Protein AF-A0A531AFD8-F1 (afdb_monomer_lite)

Secondary structure (DSSP, 8-state):
-HHHHHHHHHHHHHHHHTT---HHHHHHHHHHHHHTTT----EE--TT-TTTT-TT-TT-PPEE-S-HHHHHHHHHTTGGGT-HHHHHHHH-SS---HHHHHT-TT--HHHHHHHHHHHHHHHH---HHHHHHHHHHHHHHTT-SSHHHHHHHHHHTTSS---

Structure (mmCIF, N/CA/C/O backbone):
data_AF-A0A531AFD8-F1
#
_entry.id   AF-A0A531AFD8-F1
#
loop_
_atom_site.group_PDB
_atom_site.id
_atom_site.type_symbol
_atom_site.label_atom_id
_atom_site.label_alt_id
_atom_site.label_comp_id
_atom_site.label_asym_id
_atom_site.label_entity_id
_atom_site.label_seq_id
_atom_site.pdbx_PDB_ins_code
_atom_site.Cartn_x
_atom_site.Cartn_y
_atom_site.Cartn_z
_atom_site.occupancy
_atom_site.B_iso_or_equiv
_atom_site.auth_seq_id
_atom_site.auth_comp_id
_atom_site.auth_asym_id
_atom_site.auth_atom_id
_atom_site.pdbx_PDB_model_num
ATOM 1 N N . MET A 1 1 ? -24.538 -8.516 -4.821 1.00 54.75 1 MET A N 1
ATOM 2 C CA . MET A 1 1 ? -24.285 -9.279 -3.577 1.00 54.75 1 MET A CA 1
ATOM 3 C C . MET A 1 1 ? -23.168 -8.634 -2.752 1.00 54.75 1 MET A C 1
ATOM 5 O O . MET A 1 1 ? -23.364 -8.475 -1.557 1.00 54.75 1 MET A O 1
ATOM 9 N N . GLU A 1 2 ? -22.084 -8.149 -3.374 1.00 65.50 2 GLU A N 1
ATOM 10 C CA . GLU A 1 2 ? -20.981 -7.432 -2.695 1.00 65.50 2 GLU A CA 1
ATOM 11 C C . GLU A 1 2 ? -21.394 -6.174 -1.921 1.00 65.50 2 GLU A C 1
ATOM 13 O O . GLU A 1 2 ? -21.058 -6.066 -0.751 1.00 65.50 2 GLU A O 1
ATOM 18 N N . LEU A 1 3 ? -22.180 -5.258 -2.504 1.00 69.06 3 LEU A N 1
ATOM 19 C CA . LEU A 1 3 ? -22.537 -3.992 -1.833 1.00 69.06 3 LEU A CA 1
ATOM 20 C C . LEU A 1 3 ? -23.258 -4.183 -0.486 1.00 69.06 3 LEU A C 1
ATOM 22 O O . LEU A 1 3 ? -23.059 -3.395 0.433 1.00 69.06 3 LEU A O 1
ATOM 26 N N . ARG A 1 4 ? -24.059 -5.251 -0.342 1.00 78.06 4 ARG A N 1
ATOM 27 C CA . ARG A 1 4 ? -24.691 -5.593 0.945 1.00 78.06 4 ARG A CA 1
ATOM 28 C C . ARG A 1 4 ? -23.669 -6.057 1.979 1.00 78.06 4 ARG A C 1
ATOM 30 O O . ARG A 1 4 ? -23.820 -5.716 3.142 1.00 78.06 4 ARG A O 1
ATOM 37 N N . ARG A 1 5 ? -22.642 -6.804 1.562 1.00 80.19 5 ARG A N 1
ATOM 38 C CA . ARG A 1 5 ? -21.558 -7.245 2.448 1.00 80.19 5 ARG A CA 1
ATOM 39 C C . ARG A 1 5 ? -20.764 -6.044 2.954 1.00 80.19 5 ARG A C 1
ATOM 41 O O . ARG A 1 5 ? -20.612 -5.908 4.156 1.00 80.19 5 ARG A O 1
ATOM 48 N N . ILE A 1 6 ? -20.362 -5.134 2.061 1.00 81.88 6 ILE A N 1
ATOM 49 C CA . ILE A 1 6 ? -19.620 -3.919 2.445 1.00 81.88 6 ILE A CA 1
ATOM 50 C C . ILE A 1 6 ? -20.418 -3.080 3.445 1.00 81.88 6 ILE A C 1
ATOM 52 O O . ILE A 1 6 ? -19.874 -2.657 4.457 1.00 81.88 6 ILE A 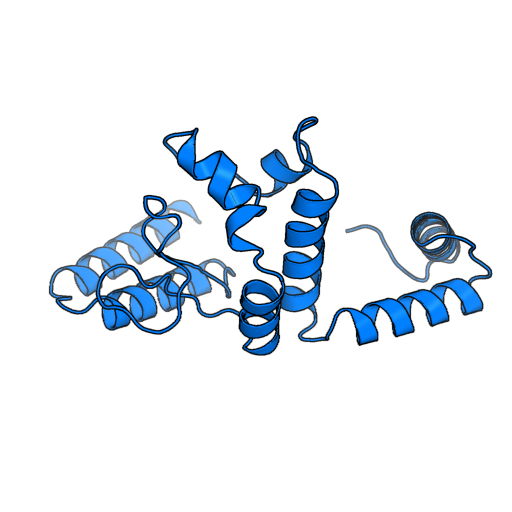O 1
ATOM 56 N N . ALA A 1 7 ? -21.711 -2.865 3.186 1.00 84.44 7 ALA A N 1
ATOM 57 C CA . ALA A 1 7 ? -22.559 -2.076 4.074 1.00 84.44 7 ALA A CA 1
ATOM 58 C C . ALA A 1 7 ? -22.692 -2.696 5.476 1.00 84.44 7 ALA A C 1
ATOM 60 O O . ALA A 1 7 ? -22.663 -1.968 6.462 1.00 84.44 7 ALA A O 1
ATOM 61 N N . VAL A 1 8 ? -22.812 -4.026 5.569 1.00 86.81 8 VAL A N 1
ATOM 62 C CA . VAL A 1 8 ? -22.896 -4.739 6.856 1.00 86.81 8 VAL A CA 1
ATOM 63 C C . VAL A 1 8 ? -21.569 -4.692 7.612 1.00 86.81 8 VAL A C 1
ATOM 65 O O . VAL A 1 8 ? -21.565 -4.380 8.799 1.00 86.81 8 VAL A O 1
ATOM 68 N N . GLU A 1 9 ? -20.450 -4.960 6.936 1.00 86.00 9 GLU A N 1
ATOM 69 C CA . GLU A 1 9 ? -19.111 -4.894 7.540 1.00 86.00 9 GLU A CA 1
ATOM 70 C C . GLU A 1 9 ? -18.793 -3.477 8.034 1.00 86.00 9 GLU A C 1
ATOM 72 O O . GLU A 1 9 ? -18.243 -3.303 9.118 1.00 86.00 9 GLU A O 1
ATOM 77 N N . LEU A 1 10 ? -19.178 -2.454 7.264 1.00 86.12 10 LEU A N 1
ATOM 78 C CA . LEU A 1 10 ? -18.972 -1.058 7.638 1.00 86.12 10 LEU A CA 1
ATOM 79 C C . LEU A 1 10 ? -19.831 -0.655 8.842 1.00 86.12 10 LEU A C 1
ATOM 81 O O . LEU A 1 10 ? -19.327 -0.003 9.748 1.00 86.12 10 LEU A O 1
ATOM 85 N N . ASP A 1 11 ? -21.106 -1.049 8.875 1.00 87.75 11 ASP A N 1
ATOM 86 C CA . ASP A 1 11 ? -21.989 -0.780 10.017 1.00 87.75 11 ASP A CA 1
ATOM 87 C C . ASP A 1 11 ? -21.474 -1.447 11.303 1.00 87.75 11 ASP A C 1
ATOM 89 O O . ASP A 1 11 ? -21.470 -0.831 12.369 1.00 87.75 11 ASP A O 1
ATOM 93 N N . LEU A 1 12 ? -20.978 -2.685 11.201 1.00 85.88 12 LEU A N 1
ATOM 94 C CA . LEU A 1 12 ? -20.353 -3.381 12.323 1.00 85.88 12 LEU A CA 1
ATOM 95 C C . LEU A 1 12 ? -19.081 -2.664 12.789 1.00 85.88 12 LEU A C 1
ATOM 97 O O . LEU A 1 12 ? -18.922 -2.431 13.986 1.00 85.88 12 LEU A O 1
ATOM 101 N N . PHE A 1 13 ? -18.209 -2.285 11.854 1.00 86.69 13 PHE A N 1
ATOM 102 C CA . PHE A 1 13 ? -16.988 -1.544 12.158 1.00 86.69 13 PHE A CA 1
ATOM 103 C C . PHE A 1 13 ? -17.294 -0.234 12.891 1.00 86.69 13 PHE A C 1
ATOM 105 O O . PHE A 1 13 ? -16.734 -0.004 13.958 1.00 86.69 13 PHE A O 1
ATOM 112 N N . LEU A 1 14 ? -18.235 0.574 12.385 1.00 87.75 14 LEU A N 1
ATOM 113 C CA . LEU A 1 14 ? -18.617 1.845 13.010 1.00 87.75 14 LEU A CA 1
ATOM 114 C C . LEU A 1 14 ? -19.091 1.645 14.456 1.00 87.75 14 LEU A C 1
ATOM 116 O O . LEU A 1 14 ? -18.581 2.303 15.362 1.00 87.75 14 LEU A O 1
ATOM 120 N N . LYS A 1 15 ? -19.973 0.664 14.690 1.00 89.00 15 LYS A N 1
ATOM 121 C CA . LYS A 1 15 ? -20.448 0.312 16.040 1.00 89.00 15 LYS A CA 1
ATOM 122 C C . LYS A 1 15 ? -19.322 -0.110 16.978 1.00 89.00 15 LYS A C 1
ATOM 124 O O . LYS A 1 15 ? -19.356 0.219 18.155 1.00 89.00 15 LYS A O 1
ATOM 129 N N . MET A 1 16 ? -18.337 -0.856 16.478 1.00 85.38 16 MET A N 1
ATOM 130 C CA . MET A 1 16 ? -17.190 -1.287 17.282 1.00 85.38 16 MET A CA 1
ATOM 131 C C . MET A 1 16 ? -16.238 -0.133 17.610 1.00 85.38 16 MET A C 1
ATOM 133 O O . MET A 1 16 ? -15.518 -0.217 18.601 1.00 85.38 16 MET A O 1
ATOM 137 N N . THR A 1 17 ? -16.218 0.924 16.793 1.00 88.38 17 THR A N 1
ATOM 138 C CA . THR A 1 17 ? -15.322 2.074 16.981 1.00 88.38 17 THR A CA 1
ATOM 139 C C . THR A 1 17 ? -15.886 3.195 17.853 1.00 88.38 17 THR A C 1
ATOM 141 O O . THR A 1 17 ? -15.093 4.007 18.324 1.00 88.38 17 THR A O 1
ATOM 144 N N . ASP A 1 18 ? -17.201 3.239 18.098 1.00 86.75 18 ASP A N 1
ATOM 145 C CA . ASP A 1 18 ? -17.866 4.345 18.815 1.00 86.75 18 ASP A CA 1
ATOM 146 C C . ASP A 1 18 ? -17.288 4.603 20.221 1.00 86.75 18 ASP A C 1
ATOM 148 O O . ASP A 1 18 ? -17.146 5.755 20.627 1.00 86.75 18 ASP A O 1
ATOM 152 N N . ASP A 1 19 ? -16.886 3.548 20.937 1.00 83.00 19 ASP A N 1
ATOM 153 C CA . ASP A 1 19 ? -16.374 3.638 22.314 1.00 83.00 19 ASP A CA 1
ATOM 154 C C . ASP A 1 19 ? -14.835 3.554 22.412 1.00 83.00 19 ASP A C 1
ATOM 156 O O . ASP A 1 19 ? -14.267 3.414 23.501 1.00 83.00 19 ASP A O 1
ATOM 160 N N . VAL A 1 20 ? -14.119 3.615 21.284 1.00 86.19 20 VAL A N 1
ATOM 161 C CA . VAL A 1 20 ? -12.667 3.391 21.265 1.00 86.19 20 VAL A CA 1
ATOM 162 C C . VAL A 1 20 ? -11.903 4.661 21.632 1.00 86.19 20 VAL A C 1
ATOM 164 O O . VAL A 1 20 ? -11.775 5.595 20.845 1.00 86.19 20 VAL A O 1
ATOM 167 N N . ALA A 1 21 ? -11.323 4.665 22.833 1.00 81.56 21 ALA A N 1
ATOM 168 C CA . ALA A 1 21 ? -10.532 5.787 23.342 1.00 81.56 21 ALA A CA 1
ATOM 169 C C . ALA A 1 21 ? -9.033 5.718 22.978 1.00 81.56 21 ALA A C 1
ATOM 171 O O . ALA A 1 21 ? -8.329 6.721 23.092 1.00 81.56 21 ALA A O 1
ATOM 172 N N . GLN A 1 22 ? -8.528 4.545 22.575 1.00 84.06 22 GLN A N 1
ATOM 173 C CA . GLN A 1 22 ? -7.104 4.306 22.307 1.00 84.06 22 GLN A CA 1
ATOM 174 C C . GLN A 1 22 ? -6.839 4.077 20.816 1.00 84.06 22 GLN A C 1
ATOM 176 O O . GLN A 1 22 ? -7.498 3.262 20.170 1.00 84.06 22 GLN A O 1
ATOM 181 N N . SER A 1 23 ? -5.830 4.760 20.274 1.00 83.25 23 SER A N 1
ATOM 182 C CA . SER A 1 23 ? -5.439 4.672 18.862 1.00 83.25 23 SER A CA 1
ATOM 183 C C . SER A 1 23 ? -5.057 3.259 18.424 1.00 83.25 23 SER A C 1
ATOM 185 O O . SER A 1 23 ? -5.384 2.849 17.314 1.00 83.2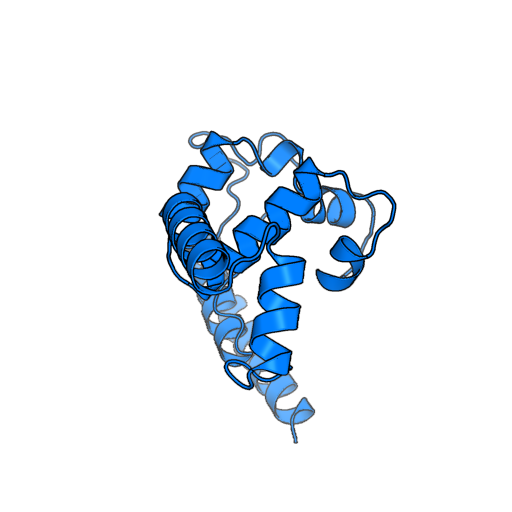5 23 SER A O 1
ATOM 187 N N . GLU A 1 24 ? -4.408 2.503 19.304 1.00 85.06 24 GLU A N 1
ATOM 188 C CA . GLU A 1 24 ? -3.955 1.135 19.069 1.00 85.06 24 GLU A CA 1
ATOM 189 C C . GLU A 1 24 ? -5.149 0.198 18.885 1.00 85.06 24 GLU A C 1
ATOM 191 O O . GLU A 1 24 ? -5.189 -0.580 17.938 1.00 85.06 24 GLU A O 1
ATOM 196 N N . GLN A 1 25 ? -6.165 0.327 19.742 1.00 87.44 25 GLN A N 1
ATOM 197 C CA . GLN A 1 25 ? -7.399 -0.452 19.630 1.00 87.44 25 GLN A CA 1
ATOM 198 C C . GLN A 1 25 ? -8.152 -0.117 18.337 1.00 87.44 25 GLN A C 1
ATOM 200 O O . GLN A 1 25 ? -8.645 -1.018 17.662 1.00 87.44 25 GLN A O 1
ATOM 205 N N . LEU A 1 26 ? -8.189 1.163 17.947 1.00 88.88 26 LEU A N 1
ATOM 206 C CA . LEU A 1 26 ? -8.783 1.579 16.674 1.00 88.88 26 LEU A CA 1
ATOM 207 C C . LEU A 1 26 ? -8.034 0.962 15.485 1.00 88.88 26 LEU A C 1
ATOM 209 O O . LEU A 1 26 ? -8.656 0.517 14.521 1.00 88.88 26 LEU A O 1
ATOM 213 N N . PHE A 1 27 ? -6.704 0.916 15.552 1.00 90.00 27 PHE A N 1
ATOM 214 C CA . PHE A 1 27 ? -5.877 0.329 14.505 1.00 90.00 27 PHE A CA 1
ATOM 215 C C . PHE A 1 27 ? -6.049 -1.191 14.385 1.00 90.00 27 PHE A C 1
ATOM 217 O O . PHE A 1 27 ? -6.081 -1.705 13.266 1.00 90.00 27 PHE A O 1
ATOM 224 N N . GLU A 1 28 ? -6.213 -1.906 15.498 1.00 90.06 28 GLU A N 1
ATOM 225 C CA . GLU A 1 28 ? -6.534 -3.340 15.491 1.00 90.06 28 GLU A CA 1
ATOM 226 C C . GLU A 1 28 ? -7.878 -3.606 14.799 1.00 90.06 28 GLU A C 1
ATOM 228 O O . GLU A 1 28 ? -7.968 -4.453 13.906 1.00 90.06 28 GLU A O 1
ATOM 233 N N . LEU A 1 29 ? -8.914 -2.825 15.127 1.00 91.69 29 LEU A N 1
ATOM 234 C CA . LEU A 1 29 ? -10.218 -2.926 14.465 1.00 91.69 29 LEU A CA 1
ATOM 235 C C . LEU A 1 29 ? -10.132 -2.601 12.972 1.00 91.69 29 LEU A C 1
ATOM 237 O O . LEU A 1 29 ? -10.724 -3.304 12.153 1.00 91.69 29 LEU A O 1
ATOM 241 N N . LEU A 1 30 ? -9.372 -1.566 12.604 1.00 90.88 30 LEU A N 1
ATOM 242 C CA . LEU A 1 30 ? -9.155 -1.197 11.206 1.00 90.88 30 LEU A CA 1
ATOM 243 C C . LEU A 1 30 ? -8.402 -2.298 10.445 1.00 90.88 30 LEU A C 1
ATOM 245 O O . LEU A 1 30 ? -8.736 -2.583 9.297 1.00 90.88 30 LEU A O 1
ATOM 249 N N . SER A 1 31 ? -7.420 -2.937 11.085 1.00 91.25 31 SER A N 1
ATOM 250 C CA . SER A 1 31 ? -6.665 -4.062 10.519 1.00 91.25 31 SER A CA 1
ATOM 251 C C . SER A 1 31 ? -7.569 -5.269 10.279 1.00 91.25 31 SER A C 1
ATOM 253 O O . SER A 1 31 ? -7.542 -5.849 9.194 1.00 91.25 31 SER A O 1
ATOM 255 N N . ALA A 1 32 ? -8.412 -5.615 11.256 1.00 90.69 32 ALA A N 1
ATOM 256 C CA . ALA A 1 32 ? -9.383 -6.698 11.127 1.00 90.69 32 ALA A CA 1
ATOM 257 C C . ALA A 1 32 ? -10.414 -6.414 10.023 1.00 90.69 32 ALA A C 1
ATOM 259 O O . ALA A 1 32 ? -10.697 -7.285 9.203 1.00 90.69 32 ALA A O 1
ATOM 260 N N . PHE A 1 33 ? -10.925 -5.181 9.953 1.00 90.69 33 PHE A N 1
ATOM 261 C CA . PHE A 1 33 ? -11.830 -4.756 8.888 1.00 90.69 33 PHE A CA 1
ATOM 262 C C . PHE A 1 33 ? -11.166 -4.859 7.511 1.00 90.69 33 PHE A C 1
ATOM 264 O O . PHE A 1 33 ? -11.743 -5.445 6.602 1.00 90.69 33 PHE A O 1
ATOM 271 N N . ALA A 1 34 ? -9.941 -4.349 7.349 1.00 90.12 34 ALA A N 1
ATOM 272 C CA . ALA A 1 34 ? -9.207 -4.410 6.084 1.00 90.12 34 ALA A CA 1
ATOM 273 C C . ALA A 1 34 ? -8.941 -5.855 5.628 1.00 90.12 34 ALA A C 1
ATOM 275 O O . ALA A 1 34 ? -9.039 -6.158 4.436 1.00 90.12 34 ALA A O 1
ATOM 276 N N . LEU A 1 35 ? -8.680 -6.767 6.568 1.00 88.38 35 LEU A N 1
ATOM 277 C CA . LEU A 1 35 ? -8.474 -8.183 6.274 1.00 88.38 35 LEU A CA 1
ATOM 278 C C . LEU A 1 35 ? -9.707 -8.839 5.625 1.00 88.38 35 LEU A C 1
ATOM 280 O O . LEU A 1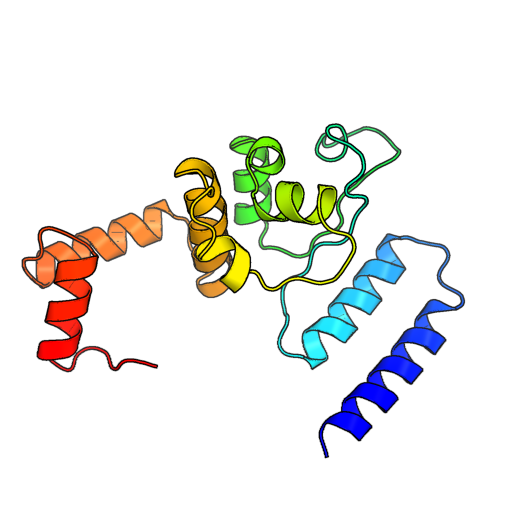 35 ? -9.542 -9.707 4.771 1.00 88.38 35 LEU A O 1
ATOM 284 N N . ASN A 1 36 ? -10.926 -8.377 5.933 1.00 88.19 36 ASN A N 1
ATOM 285 C CA . ASN A 1 36 ? -12.162 -8.861 5.293 1.00 88.19 36 ASN A CA 1
ATOM 286 C C . ASN A 1 36 ? -12.246 -8.532 3.787 1.00 88.19 36 ASN A C 1
ATOM 288 O O . ASN A 1 36 ? -13.103 -9.088 3.090 1.00 88.19 36 ASN A O 1
ATOM 292 N N . PHE A 1 37 ? -11.363 -7.656 3.295 1.00 85.56 37 PHE A N 1
ATOM 293 C CA . PHE A 1 37 ? -11.235 -7.223 1.900 1.00 85.56 37 PHE A CA 1
ATOM 294 C C . PHE A 1 37 ? -9.910 -7.655 1.257 1.00 85.56 37 PHE A C 1
ATOM 296 O O . PHE A 1 37 ? -9.475 -7.032 0.291 1.00 85.56 37 PHE A O 1
ATOM 303 N N . ASP A 1 38 ? -9.246 -8.679 1.804 1.00 86.25 38 ASP A N 1
ATOM 304 C CA . ASP A 1 38 ? -7.952 -9.169 1.313 1.00 86.25 38 ASP A CA 1
ATOM 305 C C . ASP A 1 38 ? -6.849 -8.092 1.331 1.00 86.25 38 ASP A C 1
ATOM 307 O O . ASP A 1 38 ? -5.893 -8.130 0.552 1.00 86.25 38 ASP A O 1
ATOM 311 N N . CYS A 1 39 ? -6.955 -7.140 2.266 1.00 86.50 39 CYS A N 1
ATOM 312 C CA . CYS A 1 39 ? -5.940 -6.131 2.554 1.00 86.50 39 CYS A CA 1
ATOM 313 C C . CYS A 1 39 ? -5.217 -6.482 3.867 1.00 86.50 39 CYS A C 1
ATOM 315 O O . CYS A 1 39 ? -5.508 -5.886 4.904 1.00 86.50 39 CYS A O 1
ATOM 317 N N . PRO A 1 40 ? -4.267 -7.440 3.861 1.00 87.31 40 PRO A N 1
ATOM 318 C CA . PRO A 1 40 ? -3.576 -7.875 5.077 1.00 87.31 40 PRO A CA 1
ATOM 319 C C . PRO A 1 40 ? -2.649 -6.807 5.665 1.00 87.31 40 PRO A C 1
ATOM 321 O O . PRO A 1 40 ? -2.257 -6.910 6.826 1.00 87.31 40 PRO A O 1
ATOM 324 N N . TRP A 1 41 ? -2.301 -5.782 4.884 1.00 87.81 41 TRP A N 1
ATOM 325 C CA . TRP A 1 41 ? -1.326 -4.776 5.275 1.00 87.81 41 TRP A CA 1
ATOM 326 C C . TRP A 1 41 ? -1.893 -3.371 5.170 1.00 87.81 41 TRP A C 1
ATOM 328 O O . TRP A 1 41 ? -2.324 -2.948 4.097 1.00 87.81 41 TRP A O 1
ATOM 338 N N . ILE A 1 42 ? -1.847 -2.641 6.278 1.00 89.69 42 ILE A N 1
ATOM 339 C CA . ILE A 1 42 ? -2.323 -1.270 6.371 1.00 89.69 42 ILE A CA 1
ATOM 340 C C . ILE A 1 42 ? -1.349 -0.397 7.161 1.00 89.69 42 ILE A C 1
ATOM 342 O O . ILE A 1 42 ? -0.596 -0.855 8.025 1.00 89.69 42 ILE A O 1
ATOM 346 N N . ALA A 1 43 ? -1.398 0.898 6.863 1.00 88.38 43 ALA A N 1
ATOM 347 C CA . ALA A 1 43 ? -0.784 1.939 7.665 1.00 88.38 43 ALA A CA 1
ATOM 348 C C . ALA A 1 43 ? -1.796 3.062 7.895 1.00 88.38 43 ALA A C 1
ATOM 350 O O . ALA A 1 43 ? -2.523 3.453 6.982 1.00 88.38 43 ALA A O 1
ATOM 351 N N . TYR A 1 44 ? -1.825 3.581 9.113 1.00 86.75 44 TYR A N 1
ATOM 352 C CA . TYR A 1 44 ? -2.728 4.621 9.563 1.00 86.75 44 TYR A CA 1
ATOM 353 C C . TYR A 1 44 ? -1.960 5.636 10.404 1.00 86.75 44 TYR A C 1
ATOM 355 O O . TYR A 1 44 ? -1.234 5.290 11.333 1.00 86.75 44 TYR A O 1
ATOM 363 N N . GLY A 1 45 ? -2.103 6.913 10.081 1.00 82.44 45 GLY A N 1
ATOM 364 C CA . GLY A 1 45 ? -1.452 7.969 10.837 1.00 82.44 45 GLY A CA 1
ATOM 365 C C . GLY A 1 45 ? -1.574 9.325 10.160 1.00 82.44 45 GLY A C 1
ATOM 366 O O . GLY A 1 45 ? -1.951 9.418 8.989 1.00 82.44 45 GLY A O 1
ATOM 367 N N . PRO A 1 46 ? -1.253 10.403 10.883 1.00 75.38 46 PRO A N 1
ATOM 368 C CA . PRO A 1 46 ? -1.341 11.746 10.341 1.00 75.38 46 PRO A CA 1
ATOM 369 C C . PRO A 1 46 ? -0.287 11.962 9.243 1.00 75.38 46 PRO A C 1
ATOM 371 O O . PRO A 1 46 ? 0.917 11.837 9.461 1.00 75.38 46 PRO A O 1
ATOM 374 N N . LEU A 1 47 ? -0.733 12.397 8.062 1.00 66.56 47 LEU A N 1
ATOM 375 C CA . LEU A 1 47 ? 0.148 12.820 6.960 1.00 66.56 47 LEU A CA 1
ATOM 376 C C . LEU A 1 47 ? 0.852 14.166 7.238 1.00 66.56 47 LEU A C 1
ATOM 378 O O . LEU A 1 47 ? 1.777 14.552 6.513 1.00 66.56 47 LEU A O 1
ATOM 382 N N . ALA A 1 48 ? 0.425 14.864 8.298 1.00 51.66 48 ALA A N 1
ATOM 383 C CA . ALA A 1 48 ? 0.720 16.265 8.600 1.00 51.66 48 ALA A CA 1
ATOM 384 C C . ALA A 1 48 ? 2.113 16.542 9.197 1.00 51.66 48 ALA A C 1
ATOM 386 O O . ALA A 1 48 ? 2.445 17.696 9.452 1.00 51.66 48 ALA A O 1
ATOM 387 N N . SER A 1 49 ? 2.956 15.533 9.426 1.00 48.31 49 SER A N 1
ATOM 388 C CA . SER A 1 49 ? 4.227 15.748 10.118 1.00 48.31 49 SER A CA 1
ATOM 389 C C . SER A 1 49 ? 5.385 15.018 9.442 1.00 48.31 49 SER A C 1
ATOM 391 O O . SER A 1 49 ? 5.495 13.799 9.484 1.00 48.31 49 SER A O 1
ATOM 393 N N . GLU A 1 50 ? 6.341 15.767 8.883 1.00 45.75 50 GLU A N 1
ATOM 394 C CA . GLU A 1 50 ? 7.686 15.246 8.560 1.00 45.75 50 GLU A CA 1
ATOM 395 C C . GLU A 1 50 ? 8.416 14.688 9.797 1.00 45.75 50 GLU A C 1
ATOM 397 O O . GLU A 1 50 ? 9.427 13.997 9.680 1.00 45.75 50 GLU A O 1
ATOM 402 N N . ARG A 1 51 ? 7.896 14.979 10.995 1.00 39.59 51 ARG A N 1
ATOM 403 C CA . ARG A 1 51 ? 8.407 14.534 12.291 1.00 39.59 51 ARG A CA 1
ATOM 404 C C . ARG A 1 51 ? 7.729 13.241 12.782 1.00 39.59 51 ARG A C 1
ATOM 406 O O . ARG A 1 51 ? 8.131 12.751 13.831 1.00 39.59 51 ARG A O 1
ATOM 413 N N . ALA A 1 52 ? 6.773 12.679 12.027 1.00 43.75 52 ALA A N 1
ATOM 414 C CA . ALA A 1 52 ? 5.982 11.482 12.363 1.00 43.75 52 ALA A CA 1
ATOM 415 C C . ALA A 1 52 ? 6.756 10.150 12.346 1.00 43.75 52 ALA A C 1
ATOM 417 O O . ALA A 1 52 ? 6.231 9.115 12.734 1.00 43.75 52 ALA A O 1
ATOM 418 N N . PHE A 1 53 ? 8.002 10.156 11.869 1.00 47.94 53 PHE A N 1
ATOM 419 C CA . PHE A 1 53 ? 8.786 8.935 11.652 1.00 47.94 53 PHE A CA 1
ATOM 420 C C . PHE A 1 53 ? 10.015 8.839 12.571 1.00 47.94 53 PHE A C 1
ATOM 422 O O . PHE A 1 53 ? 10.989 8.165 12.241 1.00 47.94 53 PHE A O 1
ATOM 429 N N . LYS A 1 54 ? 10.013 9.540 13.718 1.00 41.06 54 LYS A N 1
ATOM 430 C CA . LYS A 1 54 ? 11.044 9.375 14.758 1.00 41.06 54 LYS A CA 1
ATOM 431 C C . LYS A 1 54 ? 10.568 8.384 15.830 1.00 41.06 54 LYS A C 1
ATOM 433 O O . LYS A 1 54 ? 9.480 8.598 16.353 1.00 41.06 54 LYS A O 1
ATOM 438 N N . PRO A 1 55 ? 11.380 7.395 16.256 1.00 38.38 55 PRO A N 1
ATOM 439 C CA . PRO A 1 55 ? 10.894 6.305 17.108 1.00 38.38 55 PRO A CA 1
ATOM 440 C C . PRO A 1 55 ? 10.583 6.656 18.575 1.00 38.38 55 PRO A C 1
ATOM 442 O O . PRO A 1 55 ? 10.428 5.731 19.358 1.00 38.38 55 PRO A O 1
ATOM 445 N N . ASN A 1 56 ? 10.585 7.925 19.018 1.00 42.16 56 ASN A N 1
ATOM 446 C CA . ASN A 1 56 ? 10.530 8.184 20.469 1.00 42.16 56 ASN A CA 1
ATOM 447 C C . ASN A 1 56 ? 10.118 9.602 20.927 1.00 42.16 56 ASN A C 1
ATOM 449 O O . ASN A 1 56 ? 10.738 10.168 21.828 1.00 42.16 56 ASN A O 1
ATOM 453 N N . ARG A 1 57 ? 9.104 10.227 20.316 1.00 37.31 57 ARG A N 1
ATOM 454 C CA . ARG A 1 57 ? 8.435 11.394 20.930 1.00 37.31 57 ARG A CA 1
ATOM 455 C C . ARG A 1 57 ? 6.926 11.299 20.746 1.00 37.31 57 ARG A C 1
ATOM 457 O O . ARG A 1 57 ? 6.469 11.159 19.615 1.00 37.31 57 ARG A O 1
ATOM 464 N N . GLU A 1 58 ? 6.201 11.405 21.859 1.00 37.78 58 GLU A N 1
ATOM 465 C CA . GLU A 1 58 ? 4.748 11.572 21.931 1.00 37.78 58 GLU A CA 1
ATOM 466 C C . GLU A 1 58 ? 4.254 12.535 20.838 1.00 37.78 58 GLU A C 1
ATOM 468 O O . GLU A 1 58 ? 4.741 13.666 20.734 1.00 37.78 58 GLU A O 1
ATOM 473 N N . GLY A 1 59 ? 3.289 12.093 20.027 1.00 45.75 59 GLY A N 1
ATOM 474 C CA . GLY A 1 59 ? 2.456 13.005 19.239 1.00 45.75 59 GLY A CA 1
ATOM 475 C C . GLY A 1 59 ? 2.294 12.728 17.746 1.00 45.75 59 GLY A C 1
ATOM 476 O O . GLY A 1 59 ? 1.586 13.493 17.103 1.00 45.75 59 GLY A O 1
ATOM 477 N N . SER A 1 60 ? 2.894 11.686 17.162 1.00 52.44 60 SER A N 1
ATOM 478 C CA . SER A 1 60 ? 2.555 11.268 15.789 1.00 52.44 60 SER A CA 1
ATOM 479 C C . SER A 1 60 ? 3.226 9.940 15.431 1.00 52.44 60 SER A C 1
ATOM 481 O O . SER A 1 60 ? 4.259 9.942 14.767 1.00 52.44 60 SER A O 1
ATOM 483 N N . VAL A 1 61 ? 2.652 8.816 15.852 1.00 64.88 61 VAL A N 1
ATOM 484 C CA . VAL A 1 61 ? 3.112 7.485 15.435 1.00 64.88 61 VAL A CA 1
ATOM 485 C C . VAL A 1 61 ? 2.269 7.053 14.239 1.00 64.88 61 VAL A C 1
ATOM 487 O O . VAL A 1 61 ? 1.044 7.012 14.328 1.00 64.88 61 VAL A O 1
ATOM 490 N N . VAL A 1 62 ? 2.908 6.773 13.102 1.00 77.25 62 VAL A N 1
ATOM 491 C CA . VAL A 1 62 ? 2.254 5.980 12.054 1.00 77.25 62 VAL A CA 1
ATOM 492 C C . VAL A 1 62 ? 2.090 4.573 12.614 1.00 77.25 62 VAL A C 1
ATOM 494 O O . VAL A 1 62 ? 3.079 3.916 12.928 1.00 77.25 62 VAL A O 1
ATOM 497 N N . MET A 1 63 ? 0.847 4.138 12.770 1.00 86.50 63 MET A N 1
ATOM 498 C CA . MET A 1 63 ? 0.506 2.762 13.100 1.00 86.50 63 MET A CA 1
ATOM 499 C C . MET A 1 63 ? 0.516 1.948 11.814 1.00 86.50 63 MET A C 1
ATOM 501 O O . MET A 1 63 ? -0.004 2.380 10.789 1.00 86.50 63 MET A O 1
ATOM 505 N N . TRP A 1 64 ? 1.151 0.789 11.841 1.00 88.44 64 TRP A N 1
ATOM 506 C CA . TRP A 1 64 ? 1.291 -0.078 10.678 1.00 88.44 64 TRP A CA 1
ATOM 507 C C . TRP A 1 64 ? 1.449 -1.528 11.122 1.00 88.44 64 TRP A C 1
ATOM 509 O O . TRP A 1 64 ? 1.976 -1.800 12.198 1.00 88.44 64 TRP A O 1
ATOM 519 N N . ASN A 1 65 ? 1.006 -2.465 10.290 1.00 88.56 65 ASN A N 1
ATOM 520 C CA . ASN A 1 65 ? 1.121 -3.898 10.568 1.00 88.56 65 ASN A CA 1
ATOM 521 C C . ASN A 1 65 ? 2.054 -4.617 9.576 1.00 88.56 65 ASN A C 1
ATOM 523 O O . ASN A 1 65 ? 2.064 -5.840 9.522 1.00 88.56 65 ASN A O 1
ATOM 527 N N . TYR A 1 66 ? 2.849 -3.873 8.796 1.00 86.25 66 TYR A N 1
ATOM 528 C CA . TYR A 1 66 ? 3.812 -4.442 7.849 1.00 86.25 66 TYR A CA 1
ATOM 529 C C . TYR A 1 66 ? 4.852 -5.350 8.535 1.00 86.25 66 TYR A C 1
ATOM 531 O O . TYR A 1 66 ? 5.172 -5.123 9.703 1.00 86.25 66 TYR A O 1
ATOM 539 N N . PRO A 1 67 ? 5.476 -6.303 7.815 1.00 85.50 67 PRO A N 1
ATOM 540 C CA . PRO A 1 67 ? 6.562 -7.124 8.355 1.00 85.50 67 PRO A CA 1
ATOM 541 C C . PRO A 1 67 ? 7.688 -6.293 8.992 1.00 85.50 67 PRO A C 1
ATOM 543 O O . PRO A 1 67 ? 8.058 -5.233 8.476 1.00 85.50 67 PRO A O 1
ATOM 546 N N . ALA A 1 68 ? 8.262 -6.778 10.097 1.00 81.62 68 ALA A N 1
ATOM 547 C CA . ALA A 1 68 ? 9.273 -6.050 10.869 1.00 81.62 68 ALA A CA 1
ATOM 548 C C . ALA A 1 68 ? 10.501 -5.667 10.024 1.00 81.62 68 ALA A C 1
ATOM 550 O O . ALA A 1 68 ? 11.027 -4.560 10.143 1.00 81.62 68 ALA A O 1
ATOM 551 N N . GLU A 1 69 ? 10.917 -6.538 9.104 1.00 81.12 69 GLU A N 1
ATOM 552 C CA . GLU A 1 69 ? 12.032 -6.295 8.190 1.00 81.12 69 GLU A CA 1
ATOM 553 C C . GLU A 1 69 ? 11.746 -5.128 7.240 1.00 81.12 69 GLU A C 1
ATOM 555 O O . GLU A 1 69 ? 12.653 -4.366 6.888 1.00 81.12 69 GLU A O 1
ATOM 560 N N . TRP A 1 70 ? 10.484 -4.974 6.823 1.00 82.69 70 TRP A N 1
ATOM 561 C CA . TRP A 1 70 ? 10.061 -3.835 6.018 1.00 82.69 70 TRP A CA 1
ATOM 562 C C . TRP A 1 70 ? 10.064 -2.551 6.844 1.00 82.69 70 TRP A C 1
ATOM 564 O O . TRP A 1 70 ? 10.623 -1.554 6.391 1.00 82.69 70 TRP A O 1
ATOM 574 N N . GLN A 1 71 ? 9.532 -2.581 8.069 1.00 82.69 71 GLN A N 1
ATOM 575 C CA . GLN A 1 71 ? 9.534 -1.418 8.965 1.00 82.69 71 GLN A CA 1
ATOM 576 C C . GLN A 1 71 ? 10.960 -0.922 9.261 1.00 82.69 71 GLN A C 1
ATOM 578 O O . GLN A 1 71 ? 11.245 0.279 9.170 1.00 82.69 71 GLN A O 1
ATOM 583 N N . GLU A 1 72 ? 11.885 -1.841 9.560 1.00 81.44 72 GLU A N 1
ATOM 584 C CA . GLU A 1 72 ? 13.294 -1.521 9.797 1.00 81.44 72 GLU A CA 1
ATOM 585 C C . GLU A 1 72 ? 13.933 -0.921 8.543 1.00 81.44 72 GLU A C 1
ATOM 587 O O . GLU A 1 72 ? 14.594 0.119 8.602 1.00 81.44 72 GLU A O 1
ATOM 592 N N . ARG A 1 73 ? 13.709 -1.540 7.380 1.00 82.69 73 ARG A N 1
ATOM 593 C CA . ARG A 1 73 ? 14.248 -1.063 6.106 1.00 82.69 73 ARG A CA 1
ATOM 594 C C . ARG A 1 73 ? 13.715 0.320 5.742 1.00 82.69 73 ARG A C 1
ATOM 596 O O . ARG A 1 73 ? 14.516 1.186 5.389 1.00 82.69 73 ARG A O 1
ATOM 603 N N . TYR A 1 74 ? 12.408 0.533 5.855 1.00 83.75 74 TYR A N 1
ATOM 604 C CA . TYR A 1 74 ? 11.744 1.805 5.580 1.00 83.75 74 TYR A CA 1
ATOM 605 C C . TYR A 1 74 ? 12.323 2.923 6.454 1.00 83.75 74 TYR A C 1
ATOM 607 O O . TYR A 1 74 ? 12.668 4.000 5.957 1.00 83.75 74 TYR A O 1
ATOM 615 N N . SER A 1 75 ? 12.519 2.629 7.742 1.00 83.75 75 SER A N 1
ATOM 616 C CA . SER A 1 75 ? 13.105 3.552 8.716 1.00 83.75 75 SER A CA 1
ATOM 617 C C . SER A 1 75 ? 14.579 3.837 8.419 1.00 83.75 75 SER A C 1
ATOM 619 O O . SER A 1 75 ? 14.976 4.997 8.306 1.00 83.75 75 SER A O 1
ATOM 621 N N . ARG A 1 76 ? 15.393 2.790 8.222 1.00 84.56 76 ARG A N 1
ATOM 622 C CA . ARG A 1 76 ? 16.838 2.888 7.960 1.00 84.56 76 ARG A CA 1
ATOM 623 C C . ARG A 1 76 ? 17.149 3.655 6.679 1.00 84.56 76 ARG A C 1
ATOM 625 O O . ARG A 1 76 ? 18.098 4.430 6.646 1.00 84.56 76 ARG A O 1
ATOM 632 N N . MET A 1 77 ? 16.356 3.443 5.631 1.00 83.81 77 MET A N 1
ATOM 633 C CA . MET A 1 77 ? 16.532 4.120 4.346 1.00 83.81 77 MET A CA 1
ATOM 634 C C . MET A 1 77 ? 15.878 5.509 4.303 1.00 83.81 77 MET A C 1
ATOM 636 O O . MET A 1 77 ? 16.017 6.218 3.308 1.00 83.81 77 MET A O 1
ATOM 640 N N . GLY A 1 78 ? 15.162 5.913 5.359 1.00 84.81 78 GLY A N 1
ATOM 641 C CA . GLY A 1 78 ? 14.493 7.210 5.429 1.00 84.81 78 GLY A CA 1
ATOM 642 C C . GLY A 1 78 ? 13.386 7.384 4.386 1.00 84.81 78 GLY A C 1
ATOM 643 O O . GLY A 1 78 ? 13.180 8.500 3.900 1.00 84.81 78 GLY A O 1
ATOM 644 N N . TYR A 1 79 ? 12.680 6.302 4.037 1.00 87.25 79 TYR A N 1
ATOM 645 C CA . TYR A 1 79 ? 11.708 6.289 2.938 1.00 87.25 79 TYR A CA 1
ATOM 646 C C . TYR A 1 79 ? 10.552 7.261 3.127 1.00 87.25 79 TYR A C 1
ATOM 648 O O . TYR A 1 79 ? 10.131 7.855 2.144 1.00 87.25 79 TYR A O 1
ATOM 656 N N . ALA A 1 80 ? 10.178 7.589 4.363 1.00 85.12 80 ALA A N 1
ATOM 657 C CA . ALA A 1 80 ? 9.211 8.646 4.666 1.00 85.12 80 ALA A CA 1
ATOM 658 C C . ALA A 1 80 ? 9.427 9.976 3.913 1.00 85.12 80 ALA A C 1
ATOM 660 O O . ALA A 1 80 ? 8.466 10.683 3.624 1.00 85.12 80 ALA A O 1
ATOM 661 N N . LYS A 1 81 ? 10.679 10.341 3.600 1.00 83.81 81 LYS A N 1
ATOM 662 C CA . LYS A 1 81 ? 11.009 11.597 2.899 1.00 83.81 81 LYS A CA 1
ATOM 663 C C . LYS A 1 81 ? 10.803 11.518 1.387 1.00 83.81 81 LYS A C 1
ATOM 665 O O . LYS A 1 81 ? 10.609 12.538 0.723 1.00 83.81 81 LYS A O 1
ATOM 670 N N . ILE A 1 82 ? 10.910 10.318 0.830 1.00 88.06 82 ILE A N 1
ATOM 671 C CA . ILE A 1 82 ? 10.893 10.079 -0.613 1.00 88.06 82 ILE A CA 1
ATOM 672 C C . ILE A 1 82 ? 9.671 9.283 -1.072 1.00 88.06 82 ILE A C 1
ATOM 674 O O . ILE A 1 82 ? 9.450 9.219 -2.278 1.00 88.06 82 ILE A O 1
ATOM 678 N N . ASP A 1 83 ? 8.871 8.765 -0.136 1.00 89.12 83 ASP A N 1
ATOM 679 C CA . ASP A 1 83 ? 7.672 7.977 -0.391 1.00 89.12 83 ASP A CA 1
ATOM 680 C C . ASP A 1 83 ? 6.668 8.781 -1.242 1.00 89.12 83 ASP A C 1
ATOM 682 O O . ASP A 1 83 ? 6.195 9.851 -0.825 1.00 89.12 83 ASP A O 1
ATOM 686 N N . PRO A 1 84 ? 6.357 8.305 -2.458 1.00 91.38 84 PRO A N 1
ATOM 687 C CA . PRO A 1 84 ? 5.466 9.009 -3.363 1.00 91.38 84 PRO A CA 1
ATOM 688 C C . PRO A 1 84 ? 3.995 8.946 -2.918 1.00 91.38 84 PRO A C 1
ATOM 690 O O . PRO A 1 84 ? 3.251 9.873 -3.234 1.00 91.38 84 PRO A O 1
ATOM 693 N N . LEU A 1 85 ? 3.578 7.943 -2.133 1.00 90.06 85 LEU A N 1
ATOM 694 C CA . LEU A 1 85 ? 2.226 7.854 -1.562 1.00 90.06 85 LEU A CA 1
ATOM 695 C C . LEU A 1 85 ? 2.010 8.966 -0.536 1.00 90.06 85 LEU A C 1
ATOM 697 O O . LEU A 1 85 ? 0.999 9.666 -0.579 1.00 90.06 85 LEU A O 1
ATOM 701 N N . ILE A 1 86 ? 2.997 9.193 0.338 1.00 87.81 86 ILE A N 1
ATOM 702 C CA . ILE A 1 86 ? 2.951 10.284 1.324 1.00 87.81 86 ILE A CA 1
ATOM 703 C C . ILE A 1 86 ? 2.933 11.643 0.618 1.00 87.81 86 ILE A C 1
ATOM 705 O O . ILE A 1 86 ? 2.175 12.537 0.998 1.00 87.81 86 ILE A O 1
ATOM 709 N N . LYS A 1 87 ? 3.741 11.814 -0.436 1.00 88.31 87 LYS A N 1
ATOM 710 C CA . LYS A 1 87 ? 3.756 13.053 -1.227 1.00 88.31 87 LYS A CA 1
ATOM 711 C C . LYS A 1 87 ? 2.425 13.310 -1.931 1.00 88.31 87 LYS A C 1
ATOM 713 O O . LYS A 1 87 ? 1.970 14.453 -1.907 1.00 88.31 87 LYS A O 1
ATOM 718 N N . LYS A 1 88 ? 1.812 12.288 -2.540 1.00 89.38 88 LYS A N 1
ATOM 719 C CA . LYS A 1 88 ? 0.512 12.421 -3.213 1.00 89.38 88 LYS A CA 1
ATOM 720 C C . LYS A 1 88 ? -0.597 12.731 -2.209 1.00 89.38 88 LYS A C 1
ATOM 722 O O . LYS A 1 88 ? -1.279 13.736 -2.374 1.00 89.38 88 LYS A O 1
ATOM 727 N N . GLY A 1 89 ? -0.688 11.979 -1.111 1.00 87.19 89 GLY A N 1
ATOM 728 C CA . GLY A 1 89 ? -1.709 12.197 -0.078 1.00 87.19 89 GLY A CA 1
ATOM 729 C C . GLY A 1 89 ? -1.625 13.551 0.634 1.00 87.19 89 GLY A C 1
ATOM 730 O O . GLY A 1 89 ? -2.619 14.031 1.161 1.00 87.19 89 GLY A O 1
ATOM 731 N N . ARG A 1 90 ? -0.459 14.214 0.632 1.00 84.75 90 ARG A N 1
ATOM 732 C CA . ARG A 1 90 ? -0.333 15.604 1.111 1.00 84.75 90 ARG A CA 1
ATOM 733 C C . ARG A 1 90 ? -0.859 16.648 0.126 1.00 84.75 90 ARG A C 1
ATOM 735 O O . ARG A 1 90 ? -1.160 17.760 0.547 1.00 84.75 90 ARG A O 1
ATOM 742 N N . LYS A 1 91 ? -0.889 16.336 -1.171 1.00 84.88 91 LYS A N 1
ATOM 743 C CA . LYS A 1 91 ? -1.306 17.261 -2.237 1.00 84.88 91 LYS A CA 1
ATOM 744 C C . LYS A 1 91 ? -2.776 17.102 -2.606 1.00 84.88 91 LYS A C 1
ATOM 746 O O . LYS A 1 91 ? -3.402 18.081 -2.996 1.00 84.88 91 LYS A O 1
ATOM 751 N N . GLU A 1 92 ? -3.298 15.886 -2.516 1.00 82.62 92 GLU A N 1
ATOM 752 C CA . GLU A 1 92 ? -4.635 15.534 -2.975 1.00 82.62 92 GLU A CA 1
ATOM 753 C C . GLU A 1 92 ? -5.529 15.151 -1.795 1.00 82.62 92 GLU A C 1
ATOM 755 O O . GLU A 1 92 ? -5.186 14.285 -0.990 1.00 82.62 92 GLU A O 1
ATOM 760 N N . ALA A 1 93 ? -6.684 15.807 -1.690 1.00 78.12 93 ALA A N 1
ATOM 761 C CA . ALA A 1 93 ? -7.701 15.457 -0.713 1.00 78.12 93 ALA A CA 1
ATOM 762 C C . ALA A 1 93 ? -8.582 14.337 -1.283 1.00 78.12 93 ALA A C 1
ATOM 764 O O . ALA A 1 93 ? -9.454 14.596 -2.109 1.00 78.12 93 ALA A O 1
ATOM 765 N N . GLY A 1 94 ? -8.357 13.100 -0.841 1.00 85.25 94 GLY A N 1
ATOM 766 C CA . GLY A 1 94 ? -9.200 11.961 -1.205 1.00 85.25 94 GLY A CA 1
ATOM 767 C C . GLY A 1 94 ? -8.443 10.637 -1.337 1.00 85.25 94 GLY A C 1
ATOM 768 O O . GLY A 1 94 ? -7.214 10.606 -1.236 1.00 85.25 94 GLY A O 1
ATOM 769 N N . PRO A 1 95 ? -9.175 9.526 -1.533 1.00 89.88 95 PRO A N 1
ATOM 770 C CA . PRO A 1 95 ? -8.577 8.227 -1.808 1.00 89.88 95 PRO A CA 1
ATOM 771 C C . PRO A 1 95 ? -7.975 8.192 -3.217 1.00 89.88 95 PRO A C 1
ATOM 773 O O . PRO A 1 95 ? -8.581 8.670 -4.170 1.00 89.88 95 PRO A O 1
ATOM 776 N N . PHE A 1 96 ? -6.817 7.551 -3.356 1.00 91.19 96 PHE A N 1
ATOM 777 C CA . PHE A 1 96 ? -6.167 7.300 -4.642 1.00 91.19 96 PHE A CA 1
ATOM 778 C C . PHE A 1 96 ? -5.588 5.885 -4.672 1.00 91.19 96 PHE A C 1
ATOM 780 O O . PHE A 1 96 ? -5.239 5.317 -3.632 1.00 91.19 96 PHE A O 1
ATOM 787 N N . ARG A 1 97 ? -5.461 5.299 -5.866 1.00 89.94 97 ARG A N 1
ATOM 788 C CA . ARG A 1 97 ? -4.862 3.966 -6.026 1.00 89.94 97 ARG A CA 1
ATOM 789 C C . ARG A 1 97 ? -3.346 4.057 -6.132 1.00 89.94 97 ARG A C 1
ATOM 791 O O . ARG A 1 97 ? -2.809 4.958 -6.771 1.00 89.94 97 ARG A O 1
ATOM 798 N N . TRP A 1 98 ? -2.639 3.062 -5.597 1.00 88.12 98 TRP A N 1
ATOM 799 C CA . TRP A 1 98 ? -1.181 2.962 -5.759 1.00 88.12 98 TRP A CA 1
ATOM 800 C C . TRP A 1 98 ? -0.779 2.866 -7.235 1.00 88.12 98 TRP A C 1
ATOM 802 O O . TRP A 1 98 ? 0.225 3.450 -7.632 1.00 88.12 98 TRP A O 1
ATOM 812 N N . SER A 1 99 ? -1.589 2.195 -8.064 1.00 85.94 99 SER A N 1
ATOM 813 C CA . SER A 1 99 ? -1.363 2.083 -9.511 1.00 85.94 99 SER A CA 1
ATOM 814 C C . SER A 1 99 ? -1.272 3.442 -10.204 1.00 85.94 99 SER A C 1
ATOM 816 O O . SER A 1 99 ? -0.453 3.606 -11.098 1.00 85.94 99 SER A O 1
ATOM 818 N N . GLU A 1 100 ? -2.055 4.429 -9.763 1.00 89.19 100 GLU A N 1
ATOM 819 C CA . GLU A 1 100 ? -1.998 5.788 -10.315 1.00 89.19 100 GLU A CA 1
ATOM 820 C C . GLU A 1 100 ? -0.665 6.470 -10.000 1.00 89.19 100 GLU A C 1
ATOM 822 O O . GLU A 1 100 ? -0.165 7.256 -10.797 1.00 89.19 100 GLU A O 1
ATOM 827 N N . VAL A 1 101 ? -0.082 6.165 -8.837 1.00 89.69 101 VAL A N 1
ATOM 828 C CA . VAL A 1 101 ? 1.219 6.702 -8.417 1.00 89.69 101 VAL A CA 1
ATOM 829 C C . VAL A 1 101 ? 2.351 6.055 -9.210 1.00 89.69 101 VAL A C 1
ATOM 831 O O . VAL A 1 101 ? 3.300 6.732 -9.591 1.00 89.69 101 VAL A O 1
ATOM 834 N N . TYR A 1 102 ? 2.238 4.760 -9.517 1.00 83.75 102 TYR A N 1
ATOM 835 C CA . TYR A 1 102 ? 3.193 4.055 -10.375 1.00 83.75 102 TYR A CA 1
ATOM 836 C C . TYR A 1 102 ? 3.258 4.618 -11.797 1.00 83.75 102 TYR A C 1
ATOM 838 O O . TYR A 1 102 ? 4.339 4.648 -12.394 1.00 83.75 102 TYR A O 1
ATOM 846 N N . THR A 1 103 ? 2.109 5.035 -12.333 1.00 84.38 103 THR A N 1
ATOM 847 C CA . THR A 1 103 ? 1.980 5.588 -13.686 1.00 84.38 103 THR A CA 1
ATOM 848 C C . THR A 1 103 ? 2.258 7.086 -13.766 1.00 84.38 103 THR A C 1
ATOM 850 O O . THR A 1 103 ? 2.278 7.624 -14.867 1.00 84.38 103 THR A O 1
ATOM 853 N N . ASP A 1 104 ? 2.464 7.769 -12.636 1.00 86.31 104 ASP A N 1
ATOM 854 C CA . ASP A 1 104 ? 2.791 9.196 -12.631 1.00 86.31 104 ASP A CA 1
ATOM 855 C C . ASP A 1 104 ? 4.164 9.420 -13.278 1.00 86.31 104 ASP A C 1
ATOM 857 O O . ASP A 1 104 ? 5.182 8.896 -12.821 1.00 86.31 104 ASP A O 1
ATOM 861 N N . GLU A 1 105 ? 4.204 10.220 -14.341 1.00 84.31 105 GLU A N 1
ATOM 862 C CA . GLU A 1 105 ? 5.437 10.562 -15.056 1.00 84.31 105 GLU A CA 1
ATOM 863 C C . GLU A 1 105 ? 6.446 11.304 -14.163 1.00 84.31 105 GLU A C 1
ATOM 865 O O . GLU A 1 105 ? 7.652 11.239 -14.396 1.00 84.31 105 GLU A O 1
ATOM 870 N N . ASN A 1 106 ? 5.973 11.961 -13.101 1.00 86.62 106 ASN A N 1
ATOM 871 C CA . ASN A 1 106 ? 6.799 12.731 -12.175 1.00 86.62 106 ASN A CA 1
ATOM 872 C C . ASN A 1 106 ? 7.373 11.893 -11.023 1.00 86.62 106 ASN A C 1
ATOM 874 O O . ASN A 1 106 ? 8.080 12.437 -10.164 1.00 86.62 106 ASN A O 1
ATOM 878 N N . ILE A 1 107 ? 7.077 10.590 -10.949 1.00 89.12 107 ILE A N 1
ATOM 879 C CA . ILE A 1 107 ? 7.640 9.740 -9.899 1.00 89.12 107 ILE A CA 1
ATOM 880 C C . ILE A 1 107 ? 9.158 9.604 -10.087 1.00 89.12 107 ILE A C 1
ATOM 882 O O . ILE A 1 107 ? 9.665 9.195 -11.135 1.00 89.12 107 ILE A O 1
ATOM 886 N N . THR A 1 108 ? 9.909 9.932 -9.036 1.00 91.12 108 THR A N 1
ATOM 887 C CA . THR A 1 108 ? 11.367 9.779 -9.048 1.00 91.12 108 THR A CA 1
ATOM 888 C C . THR A 1 108 ? 11.756 8.301 -9.057 1.00 91.12 108 THR A C 1
ATOM 890 O O . THR A 1 108 ? 11.016 7.453 -8.557 1.00 91.12 108 THR A O 1
ATOM 893 N N . GLU A 1 109 ? 12.947 7.973 -9.566 1.00 87.56 109 GLU A N 1
ATOM 894 C CA . GLU A 1 109 ? 13.473 6.599 -9.520 1.00 87.56 109 GLU A CA 1
ATOM 895 C C . GLU A 1 109 ? 13.525 6.059 -8.081 1.00 87.56 109 GLU A C 1
ATOM 897 O O . GLU A 1 109 ? 13.083 4.944 -7.805 1.00 87.56 109 GLU A O 1
ATOM 902 N N . ASP A 1 110 ? 13.970 6.894 -7.141 1.00 87.38 110 ASP A N 1
ATOM 903 C CA . ASP A 1 110 ? 13.975 6.572 -5.716 1.00 87.38 110 ASP A CA 1
ATOM 904 C C . ASP A 1 110 ? 12.565 6.342 -5.152 1.00 87.38 110 ASP A C 1
ATOM 906 O O . ASP A 1 110 ? 12.387 5.439 -4.338 1.00 87.38 110 ASP A O 1
ATOM 910 N N . GLY A 1 111 ? 11.567 7.126 -5.576 1.00 89.56 111 GLY A N 1
ATOM 911 C CA . GLY A 1 111 ? 10.173 6.951 -5.163 1.00 89.56 111 GLY A CA 1
ATOM 912 C C . GLY A 1 111 ? 9.575 5.659 -5.718 1.00 89.56 111 GLY A C 1
ATOM 913 O O . GLY A 1 111 ? 8.947 4.906 -4.977 1.00 89.56 111 GLY A O 1
ATOM 914 N N . ARG A 1 112 ? 9.853 5.346 -6.990 1.00 88.50 112 ARG A N 1
ATOM 915 C CA . ARG A 1 112 ? 9.466 4.075 -7.619 1.00 88.50 112 ARG A CA 1
ATOM 916 C C . ARG A 1 112 ? 10.088 2.887 -6.886 1.00 88.50 112 ARG A C 1
ATOM 918 O O . ARG A 1 112 ? 9.390 1.922 -6.593 1.00 88.50 112 ARG A O 1
ATOM 925 N N . ARG A 1 113 ? 11.356 3.000 -6.475 1.00 86.31 113 ARG A N 1
ATOM 926 C CA . ARG A 1 113 ? 12.029 1.981 -5.658 1.00 86.31 113 ARG A CA 1
ATOM 927 C C . ARG A 1 113 ? 11.308 1.719 -4.334 1.00 86.31 113 ARG A C 1
ATOM 929 O O . ARG A 1 113 ? 11.247 0.562 -3.933 1.00 86.31 113 ARG A O 1
ATOM 936 N N . VAL A 1 114 ? 10.787 2.745 -3.652 1.00 88.62 114 VAL A N 1
ATOM 937 C CA . VAL A 1 114 ? 10.022 2.540 -2.404 1.00 88.62 114 VAL A CA 1
ATOM 938 C C . VAL A 1 114 ? 8.822 1.633 -2.664 1.00 88.62 114 VAL A C 1
ATOM 940 O O . VAL A 1 114 ? 8.634 0.659 -1.940 1.00 88.62 114 VAL A O 1
ATOM 943 N N . LEU A 1 115 ? 8.058 1.913 -3.724 1.00 87.56 115 LEU A N 1
ATOM 944 C CA . LEU A 1 115 ? 6.879 1.126 -4.078 1.00 87.56 115 LEU A CA 1
ATOM 945 C C . LEU A 1 115 ? 7.248 -0.305 -4.495 1.00 87.56 115 LEU A C 1
ATOM 947 O O . LEU A 1 115 ? 6.646 -1.260 -4.012 1.00 87.56 115 LEU A O 1
ATOM 951 N N . ASP A 1 116 ? 8.266 -0.469 -5.345 1.00 84.25 116 ASP A N 1
ATOM 952 C CA . ASP A 1 116 ? 8.744 -1.786 -5.786 1.00 84.25 116 ASP A CA 1
ATOM 953 C C . ASP A 1 116 ? 9.164 -2.661 -4.603 1.00 84.25 116 ASP A C 1
ATOM 955 O O . ASP A 1 116 ? 8.849 -3.850 -4.537 1.00 84.25 116 ASP A O 1
ATOM 959 N N . GLU A 1 117 ? 9.894 -2.082 -3.652 1.00 81.38 117 GLU A N 1
ATOM 960 C CA . GLU A 1 117 ? 10.343 -2.819 -2.482 1.00 81.38 117 GLU A CA 1
ATOM 961 C C . GLU A 1 117 ? 9.206 -3.111 -1.500 1.00 81.38 117 GLU A C 1
ATOM 963 O O . GLU A 1 117 ? 9.218 -4.186 -0.900 1.00 81.38 117 GLU A O 1
ATOM 968 N N . ALA A 1 118 ? 8.215 -2.219 -1.388 1.00 80.62 118 ALA A N 1
ATOM 969 C CA . ALA A 1 118 ? 6.998 -2.480 -0.629 1.00 80.62 118 ALA A CA 1
ATOM 970 C C . ALA A 1 118 ? 6.239 -3.666 -1.236 1.00 80.62 118 ALA A C 1
ATOM 972 O O . ALA A 1 118 ? 5.961 -4.629 -0.534 1.00 80.62 118 ALA A O 1
ATOM 973 N N . ALA A 1 119 ? 5.981 -3.666 -2.547 1.00 75.31 119 ALA A N 1
ATOM 974 C CA . ALA A 1 119 ? 5.290 -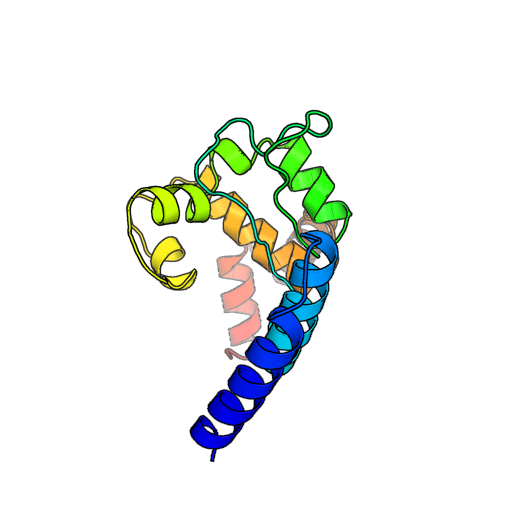4.763 -3.225 1.00 75.31 119 ALA A CA 1
ATOM 975 C C . ALA A 1 119 ? 6.013 -6.108 -3.026 1.00 75.31 119 ALA A C 1
ATOM 977 O O . ALA A 1 119 ? 5.398 -7.1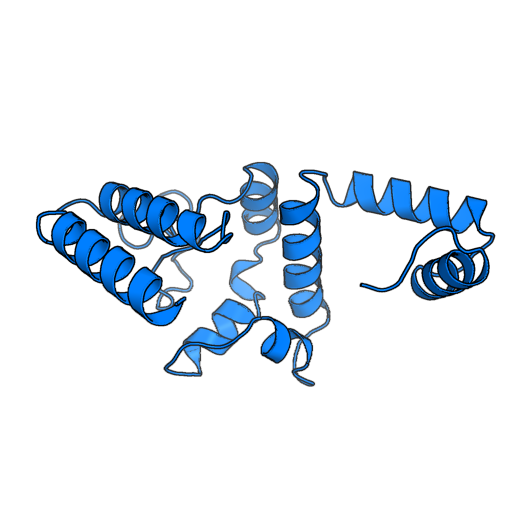18 -2.692 1.00 75.31 119 ALA A O 1
ATOM 978 N N . ILE A 1 120 ? 7.339 -6.122 -3.163 1.00 64.75 120 ILE A N 1
ATOM 979 C CA . ILE A 1 120 ? 8.139 -7.347 -3.070 1.00 64.75 120 ILE A CA 1
ATOM 980 C C . ILE A 1 120 ? 8.275 -7.849 -1.621 1.00 64.75 120 ILE A C 1
ATOM 982 O O . ILE A 1 120 ? 8.144 -9.050 -1.370 1.00 64.75 120 ILE A O 1
ATOM 986 N N . GLY A 1 121 ? 8.555 -6.950 -0.673 1.00 61.00 121 GLY A N 1
ATOM 987 C CA . GLY A 1 121 ? 8.722 -7.293 0.742 1.00 61.00 121 GLY A CA 1
ATOM 988 C C . GLY A 1 121 ? 7.425 -7.805 1.363 1.00 61.00 121 GLY A C 1
ATOM 989 O O . GLY A 1 121 ? 7.442 -8.767 2.130 1.00 61.00 121 GLY A O 1
ATOM 990 N N . THR A 1 122 ? 6.307 -7.216 0.948 1.00 61.44 122 THR A N 1
ATOM 991 C CA . THR A 1 122 ? 4.962 -7.529 1.425 1.00 61.44 122 THR A CA 1
ATOM 992 C C . THR A 1 122 ? 4.396 -8.824 0.825 1.00 61.44 122 THR A C 1
ATOM 994 O O . THR A 1 122 ? 3.713 -9.564 1.528 1.00 61.44 122 THR A O 1
ATOM 997 N N . ILE A 1 123 ? 4.701 -9.148 -0.440 1.00 56.12 123 ILE A N 1
ATOM 998 C CA . ILE A 1 123 ? 4.186 -10.363 -1.105 1.00 56.12 123 ILE A CA 1
ATOM 999 C C . ILE A 1 123 ? 4.986 -11.620 -0.731 1.00 56.12 123 ILE A C 1
ATOM 1001 O O . ILE A 1 123 ? 4.415 -12.702 -0.633 1.00 56.12 123 ILE A O 1
ATOM 1005 N N . LEU A 1 124 ? 6.307 -11.514 -0.536 1.00 58.09 124 LEU A N 1
ATOM 1006 C CA . LEU A 1 124 ? 7.164 -12.701 -0.395 1.00 58.09 124 LEU A CA 1
ATOM 1007 C C . LEU A 1 124 ? 7.726 -12.919 1.012 1.00 58.09 124 LEU A C 1
ATOM 1009 O O . LEU A 1 124 ? 8.287 -13.987 1.263 1.00 58.09 124 LEU A O 1
ATOM 1013 N N . GLY A 1 125 ? 7.651 -11.934 1.915 1.00 58.22 125 GLY A N 1
ATOM 1014 C CA . GLY A 1 125 ? 8.309 -12.021 3.226 1.00 58.22 125 GLY A CA 1
ATOM 1015 C C . GLY A 1 125 ? 9.822 -12.270 3.113 1.00 58.22 125 GLY A C 1
ATOM 1016 O O . GLY A 1 125 ? 10.430 -12.904 3.974 1.00 58.22 125 GLY A O 1
ATOM 1017 N N . ARG A 1 126 ? 10.447 -11.854 2.000 1.00 64.00 126 ARG A N 1
ATOM 1018 C CA . ARG A 1 126 ? 11.879 -12.045 1.720 1.00 64.00 126 ARG A CA 1
ATOM 1019 C C . ARG A 1 126 ? 12.570 -10.700 1.536 1.00 64.00 126 ARG A C 1
ATOM 1021 O O . ARG A 1 126 ? 12.026 -9.776 0.941 1.00 64.00 126 ARG A O 1
ATOM 1028 N N . SER A 1 127 ? 13.815 -10.610 2.005 1.00 63.34 127 SER A N 1
ATOM 1029 C CA . SER A 1 127 ? 14.630 -9.401 1.847 1.00 63.34 127 SER A CA 1
ATOM 1030 C C . SER A 1 127 ? 14.955 -9.129 0.372 1.00 63.34 127 SER A C 1
ATOM 1032 O O . SER A 1 127 ? 15.173 -10.067 -0.398 1.00 63.34 127 SER A O 1
ATOM 1034 N N . ARG A 1 128 ? 15.097 -7.855 -0.024 1.00 65.94 128 ARG A N 1
ATOM 1035 C CA . ARG A 1 128 ? 15.511 -7.476 -1.392 1.00 65.94 128 ARG A CA 1
ATOM 1036 C C . ARG A 1 128 ? 16.773 -8.204 -1.853 1.00 65.94 128 ARG A C 1
ATOM 1038 O O . ARG A 1 128 ? 16.840 -8.617 -2.999 1.00 65.94 128 ARG A O 1
ATOM 1045 N N . ASN A 1 129 ? 17.736 -8.418 -0.956 1.00 69.25 129 ASN A N 1
ATOM 1046 C CA . ASN A 1 129 ? 18.966 -9.150 -1.266 1.00 69.25 129 ASN A CA 1
ATOM 1047 C C . ASN A 1 129 ? 18.674 -10.595 -1.685 1.00 69.25 129 ASN A C 1
ATOM 1049 O O . ASN A 1 129 ? 19.282 -11.104 -2.622 1.00 69.25 129 ASN A O 1
ATOM 1053 N N . THR A 1 130 ? 17.721 -11.239 -1.012 1.00 74.06 130 THR A N 1
ATOM 1054 C CA . THR A 1 130 ? 17.248 -12.584 -1.345 1.00 74.06 130 THR A CA 1
ATOM 1055 C C . THR A 1 130 ? 16.534 -12.583 -2.697 1.00 74.06 130 THR A C 1
ATOM 1057 O O . THR A 1 130 ? 16.838 -13.426 -3.538 1.00 74.06 130 THR A O 1
ATOM 1060 N N . ILE A 1 131 ? 15.657 -11.608 -2.962 1.00 73.06 131 ILE A N 1
ATOM 1061 C CA . ILE A 1 131 ? 15.018 -11.467 -4.281 1.00 73.06 131 ILE A CA 1
ATOM 1062 C C . ILE A 1 131 ? 16.050 -11.206 -5.378 1.00 73.06 131 ILE A C 1
ATOM 1064 O O . ILE A 1 131 ? 16.037 -11.900 -6.387 1.00 73.06 131 ILE A O 1
ATOM 1068 N N . ASP A 1 132 ? 16.975 -10.267 -5.195 1.00 79.69 132 ASP A N 1
ATOM 1069 C CA . ASP A 1 132 ? 18.008 -9.950 -6.182 1.00 79.69 132 ASP A CA 1
ATOM 1070 C C . ASP A 1 132 ? 18.922 -11.146 -6.439 1.00 79.69 132 ASP A C 1
ATOM 1072 O O . ASP A 1 132 ? 19.308 -11.394 -7.581 1.00 79.69 132 ASP A O 1
ATOM 1076 N N . PHE A 1 133 ? 19.234 -11.927 -5.404 1.00 82.38 133 PHE A N 1
ATOM 1077 C CA . PHE A 1 133 ? 19.940 -13.194 -5.545 1.00 82.38 133 PHE A CA 1
ATOM 1078 C C . PHE A 1 133 ? 19.147 -14.198 -6.394 1.00 82.38 133 PHE A C 1
ATOM 1080 O O . PHE A 1 133 ? 19.702 -14.793 -7.324 1.00 82.38 133 PHE A O 1
ATOM 1087 N N . HIS A 1 134 ? 17.852 -14.378 -6.122 1.00 80.00 134 HIS A N 1
ATOM 1088 C CA . HIS A 1 134 ? 17.003 -15.275 -6.906 1.00 80.00 134 HIS A CA 1
ATOM 1089 C C . HIS A 1 134 ? 16.825 -14.784 -8.345 1.00 80.00 134 HIS A C 1
ATOM 1091 O O . HIS A 1 134 ? 17.002 -15.575 -9.267 1.00 80.00 134 HIS A O 1
ATOM 1097 N N . LEU A 1 135 ? 16.592 -13.489 -8.562 1.00 84.75 135 LEU A N 1
ATOM 1098 C CA . LEU A 1 135 ? 16.491 -12.884 -9.888 1.00 84.75 135 LEU A CA 1
ATOM 1099 C C . LEU A 1 135 ? 17.799 -13.018 -10.666 1.00 84.75 135 LEU A C 1
ATOM 1101 O O . LEU A 1 135 ? 17.761 -13.389 -11.833 1.00 84.75 135 LEU A O 1
ATOM 1105 N N . LYS A 1 136 ? 18.962 -12.805 -10.038 1.00 88.69 136 LYS A N 1
ATOM 1106 C CA . LYS A 1 136 ? 20.269 -13.058 -10.671 1.00 88.69 136 LYS A CA 1
ATOM 1107 C C . LYS A 1 136 ? 20.432 -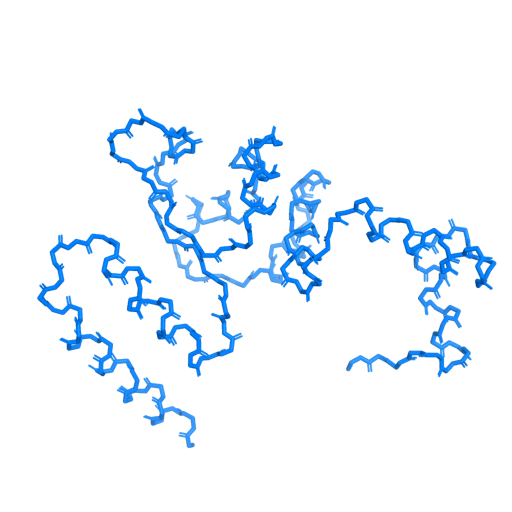14.521 -11.068 1.00 88.69 136 LYS A C 1
ATOM 1109 O O . LYS A 1 136 ? 20.906 -14.806 -12.164 1.00 88.69 136 LYS A O 1
ATOM 1114 N N . ASN A 1 137 ? 20.015 -15.454 -10.215 1.00 89.44 137 ASN A N 1
ATOM 1115 C CA . ASN A 1 137 ? 20.055 -16.877 -10.542 1.00 89.44 137 ASN A CA 1
ATOM 1116 C C . ASN A 1 137 ? 19.097 -17.252 -11.677 1.00 89.44 137 ASN A C 1
ATOM 1118 O O . ASN A 1 137 ? 19.480 -18.038 -12.539 1.00 89.44 137 ASN A O 1
ATOM 1122 N N . VAL A 1 138 ? 17.886 -16.694 -11.701 1.00 91.44 138 VAL A N 1
ATOM 1123 C CA . VAL A 1 138 ? 16.914 -16.894 -12.786 1.00 91.44 138 VAL A CA 1
ATOM 1124 C C . VAL A 1 138 ? 17.447 -16.308 -14.090 1.00 91.44 138 VAL A C 1
ATOM 1126 O O . VAL A 1 138 ? 17.492 -17.019 -15.087 1.00 91.44 138 VAL A O 1
ATOM 1129 N N . MET A 1 139 ? 17.938 -15.066 -14.072 1.00 95.38 139 MET A N 1
ATOM 1130 C CA . MET A 1 139 ? 18.558 -14.420 -15.232 1.00 95.38 139 MET A CA 1
ATOM 1131 C C . MET A 1 139 ? 19.722 -15.253 -15.773 1.00 95.38 139 MET A C 1
ATOM 1133 O O . MET A 1 139 ? 19.771 -15.513 -16.967 1.00 95.38 139 MET A O 1
ATOM 1137 N N . ARG A 1 140 ? 20.599 -15.770 -14.904 1.00 95.44 140 ARG A N 1
ATOM 1138 C CA . ARG A 1 140 ? 21.689 -16.672 -15.306 1.00 95.44 140 ARG A CA 1
ATOM 1139 C C . ARG A 1 140 ? 21.180 -17.970 -15.938 1.00 95.44 140 ARG A C 1
ATOM 1141 O O . ARG A 1 140 ? 21.737 -18.410 -16.933 1.00 95.44 140 ARG A O 1
ATOM 1148 N N . LYS A 1 141 ? 20.142 -18.595 -15.370 1.00 95.25 141 LYS A N 1
ATOM 1149 C CA . LYS A 1 141 ? 19.561 -19.845 -15.896 1.00 95.25 141 LYS A CA 1
ATOM 1150 C C . LYS A 1 141 ? 18.833 -19.651 -17.228 1.00 95.25 141 LYS A C 1
ATOM 1152 O O . LYS A 1 141 ? 18.833 -20.561 -18.044 1.00 95.25 141 LYS A O 1
ATOM 1157 N N . LEU A 1 142 ? 18.222 -18.486 -17.433 1.00 94.81 142 LEU A N 1
ATOM 1158 C CA . LEU A 1 142 ? 17.527 -18.119 -18.670 1.00 94.81 142 LEU A CA 1
ATOM 1159 C C . LEU A 1 142 ? 18.448 -17.429 -19.689 1.00 94.81 142 LEU A C 1
ATOM 1161 O O . LEU A 1 142 ? 17.980 -17.014 -20.751 1.00 94.81 142 LEU A O 1
ATOM 1165 N N . ASP A 1 143 ? 19.737 -17.284 -19.373 1.00 94.19 143 ASP A N 1
ATOM 1166 C CA . ASP A 1 143 ? 20.714 -16.545 -20.178 1.00 94.19 143 ASP A CA 1
ATOM 1167 C C . ASP A 1 143 ? 20.217 -15.130 -20.546 1.00 94.19 143 ASP A C 1
ATOM 1169 O O . ASP A 1 143 ? 20.167 -14.709 -21.702 1.00 94.19 143 ASP A O 1
ATOM 1173 N N . ALA A 1 144 ? 19.695 -14.417 -19.553 1.00 95.06 144 ALA A N 1
ATOM 1174 C CA . ALA A 1 144 ? 19.106 -13.097 -19.703 1.00 95.06 144 ALA A CA 1
ATOM 1175 C C . ALA A 1 144 ? 20.009 -12.026 -19.088 1.00 95.06 144 ALA A C 1
ATOM 1177 O O . ALA A 1 144 ? 20.505 -12.166 -17.971 1.00 95.06 144 ALA A O 1
ATOM 1178 N N . THR A 1 145 ? 20.165 -10.914 -19.801 1.00 91.44 145 THR A N 1
ATOM 1179 C CA . THR A 1 145 ? 20.971 -9.764 -19.365 1.00 91.44 145 THR A CA 1
ATOM 1180 C C . THR A 1 145 ? 20.185 -8.773 -18.510 1.00 91.44 145 THR A C 1
ATOM 1182 O O . THR A 1 145 ? 20.773 -7.914 -17.857 1.00 91.44 145 THR A O 1
ATOM 1185 N N . SER A 1 146 ? 18.854 -8.882 -18.490 1.00 88.38 146 SER A N 1
ATOM 1186 C CA . SER A 1 146 ? 17.977 -8.032 -17.690 1.00 88.38 146 SER A CA 1
ATOM 1187 C C . SER A 1 146 ? 16.753 -8.794 -17.186 1.00 88.38 146 SER A C 1
ATOM 1189 O O . SER A 1 146 ? 16.371 -9.834 -17.731 1.00 88.38 146 SER A O 1
ATOM 1191 N N . ARG A 1 147 ? 16.109 -8.246 -16.147 1.00 85.19 147 ARG A N 1
ATOM 1192 C CA . ARG A 1 147 ? 14.882 -8.809 -15.564 1.00 85.19 147 ARG A CA 1
ATOM 1193 C C . ARG A 1 147 ? 13.766 -8.900 -16.608 1.00 85.19 147 ARG A C 1
ATOM 1195 O O . ARG A 1 147 ? 13.124 -9.935 -16.710 1.00 85.19 147 ARG A O 1
ATOM 1202 N N . THR A 1 148 ? 13.589 -7.863 -17.426 1.00 88.94 148 THR A N 1
ATOM 1203 C CA . THR A 1 148 ? 12.585 -7.841 -18.501 1.00 88.94 148 THR A CA 1
ATOM 1204 C C . THR A 1 148 ? 12.837 -8.938 -19.529 1.00 88.94 148 THR A C 1
ATOM 1206 O O . THR A 1 148 ? 11.919 -9.675 -19.873 1.00 88.94 148 THR A O 1
ATOM 1209 N N . VAL A 1 149 ? 14.089 -9.108 -19.972 1.00 90.62 149 VAL A N 1
ATOM 1210 C CA . VAL A 1 149 ? 14.447 -10.180 -20.915 1.00 90.62 149 VAL A CA 1
ATOM 1211 C C . VAL A 1 149 ? 14.193 -11.555 -20.293 1.00 90.62 149 VAL A C 1
ATOM 1213 O O . VAL A 1 149 ? 13.695 -12.446 -20.975 1.00 90.62 149 VAL A O 1
ATOM 1216 N N . ALA A 1 150 ? 14.476 -11.727 -18.999 1.00 93.31 150 ALA A N 1
ATOM 1217 C CA . ALA A 1 150 ? 14.175 -12.967 -18.288 1.00 93.31 150 ALA A CA 1
ATOM 1218 C C . ALA A 1 150 ? 12.669 -13.262 -18.238 1.00 93.31 150 ALA A C 1
ATOM 1220 O O . ALA A 1 150 ? 12.283 -14.399 -18.486 1.00 93.31 150 ALA A O 1
ATOM 1221 N N . VAL A 1 151 ? 11.824 -12.256 -17.978 1.00 91.31 151 VAL A N 1
ATOM 1222 C CA . VAL A 1 151 ? 10.357 -12.408 -17.982 1.00 91.31 151 VAL A CA 1
ATOM 1223 C C . VAL A 1 151 ? 9.855 -12.809 -19.369 1.00 91.31 151 VAL A C 1
ATOM 1225 O O . VAL A 1 151 ? 9.133 -13.794 -19.489 1.00 91.31 151 VAL A O 1
ATOM 1228 N N . VAL A 1 152 ? 10.293 -12.118 -20.427 1.00 93.25 152 VAL A N 1
ATOM 1229 C CA . VAL A 1 152 ? 9.907 -12.447 -21.813 1.00 93.25 152 VAL A CA 1
ATOM 1230 C C . VAL A 1 152 ? 10.338 -13.867 -22.189 1.00 93.25 152 VAL A C 1
ATOM 1232 O O . VAL A 1 152 ? 9.551 -14.623 -22.753 1.00 93.25 152 VAL A O 1
ATOM 1235 N N . LYS A 1 153 ? 11.568 -14.270 -21.842 1.00 94.50 153 LYS A N 1
ATOM 1236 C CA . LYS A 1 153 ? 12.041 -15.641 -22.075 1.00 94.50 153 LYS A CA 1
ATOM 1237 C C . LYS A 1 153 ? 11.225 -16.670 -21.292 1.00 94.50 153 LYS A C 1
ATOM 1239 O O . LYS A 1 153 ? 10.880 -17.702 -21.851 1.00 94.50 153 LYS A O 1
ATOM 1244 N N . ALA A 1 154 ? 10.909 -16.400 -20.027 1.00 94.50 154 ALA A N 1
ATOM 1245 C CA . ALA A 1 154 ? 10.118 -17.306 -19.199 1.00 94.50 154 ALA A CA 1
ATOM 1246 C C . ALA A 1 154 ? 8.691 -17.498 -19.745 1.00 94.50 154 ALA A C 1
ATOM 1248 O O . ALA A 1 154 ? 8.215 -18.631 -19.761 1.00 94.50 154 ALA A O 1
ATOM 1249 N N . LEU A 1 155 ? 8.059 -16.429 -20.248 1.00 94.19 155 LEU A N 1
ATOM 1250 C CA . LEU A 1 155 ? 6.766 -16.490 -20.942 1.00 94.19 155 LEU A CA 1
ATOM 1251 C C . LEU A 1 155 ? 6.857 -17.332 -22.223 1.00 94.19 155 LEU A C 1
ATOM 1253 O O . LEU A 1 155 ? 6.078 -18.260 -22.408 1.00 94.19 155 LEU A O 1
ATOM 1257 N N . ASN A 1 156 ? 7.853 -17.068 -23.078 1.00 94.00 156 ASN A N 1
ATOM 1258 C CA . ASN A 1 156 ? 8.039 -17.807 -24.334 1.00 94.00 156 ASN A CA 1
ATOM 1259 C C . ASN A 1 156 ? 8.335 -19.301 -24.121 1.00 94.00 156 ASN A C 1
ATOM 1261 O O . ASN A 1 156 ? 8.034 -20.119 -24.986 1.00 94.00 156 ASN A O 1
ATOM 1265 N N . LEU A 1 157 ? 8.945 -19.652 -22.988 1.00 94.50 157 LEU A N 1
ATOM 1266 C CA . LEU A 1 157 ? 9.221 -21.034 -22.591 1.00 94.50 157 LEU A CA 1
ATOM 1267 C C . LEU A 1 157 ? 8.047 -21.698 -21.849 1.00 94.50 157 LEU A C 1
ATOM 1269 O O . LEU A 1 157 ? 8.159 -22.872 -21.503 1.00 94.50 157 LEU A O 1
ATOM 1273 N N . GLY A 1 158 ? 6.959 -20.973 -21.565 1.00 93.38 158 GLY A N 1
ATOM 1274 C CA . GLY A 1 158 ? 5.813 -21.486 -20.805 1.00 93.38 158 GLY A CA 1
ATOM 1275 C C . GLY A 1 158 ? 6.117 -21.789 -19.332 1.00 93.38 158 GLY A C 1
ATOM 1276 O O . GLY A 1 158 ? 5.440 -22.606 -18.719 1.00 93.38 158 GLY A O 1
ATOM 1277 N N . ILE A 1 159 ? 7.160 -21.175 -18.757 1.00 93.75 159 ILE A N 1
ATOM 1278 C CA . ILE A 1 159 ? 7.535 -21.355 -17.340 1.00 93.75 159 ILE A CA 1
ATOM 1279 C C . ILE A 1 159 ? 6.597 -20.556 -16.425 1.00 93.75 159 ILE A C 1
ATOM 1281 O O . ILE A 1 159 ? 6.361 -20.947 -15.282 1.00 93.75 159 ILE A O 1
ATOM 1285 N N . ILE A 1 160 ? 6.102 -19.420 -16.919 1.00 89.88 160 ILE A N 1
ATOM 1286 C CA . ILE A 1 160 ? 5.149 -18.542 -16.239 1.00 89.88 160 ILE A CA 1
ATOM 1287 C C . ILE A 1 160 ? 4.056 -18.133 -17.222 1.00 89.88 160 ILE A C 1
ATOM 1289 O O . ILE A 1 160 ? 4.315 -18.029 -18.421 1.00 89.88 160 ILE A O 1
ATOM 1293 N N . GLU A 1 161 ? 2.868 -17.849 -16.701 1.00 84.69 161 GLU A N 1
ATOM 1294 C CA . GLU A 1 161 ? 1.752 -17.288 -17.460 1.00 84.69 161 GLU A CA 1
ATOM 1295 C C . GLU A 1 161 ? 1.475 -15.856 -16.980 1.00 84.69 161 GLU A C 1
ATOM 1297 O O . GLU A 1 161 ? 1.696 -15.555 -15.799 1.00 84.69 161 GLU A O 1
ATOM 1302 N N . PRO A 1 162 ? 1.058 -14.942 -17.876 1.00 75.94 162 PRO A N 1
ATOM 1303 C CA . PRO A 1 162 ? 0.600 -13.631 -17.454 1.00 75.94 162 PRO A CA 1
ATOM 1304 C C . PRO A 1 162 ? -0.679 -13.771 -16.607 1.00 75.94 162 PRO A C 1
ATOM 1306 O O . PRO A 1 162 ? -1.461 -14.690 -16.853 1.00 75.94 162 PRO A O 1
ATOM 1309 N N . PRO A 1 163 ? -0.867 -12.896 -15.605 1.00 58.00 163 PRO A N 1
ATOM 1310 C CA . PRO A 1 163 ? -2.057 -12.899 -14.759 1.00 58.00 163 PRO A CA 1
ATOM 1311 C C . PRO A 1 163 ? -3.337 -12.554 -15.530 1.00 58.00 163 PRO A C 1
ATOM 1313 O O . PRO A 1 163 ? -3.246 -11.841 -16.559 1.00 58.00 163 PRO A O 1
#

Radius of gyration: 19.3 Å; chains: 1; bounding box: 46×39×48 Å

Foldseek 3Di:
DVVVVLVVLVVVLVVLCPPDPDPVSNVVSVCVSCVVVVNNKDWDWDLPDPPQLDPDDPDTDTDIDADPVLNCVCNVVVVNVQAQVSVVCVVDDDDDDVVVSCPDPPRDPSNNVNVVQSVVCRPPVDHPVVVVVVLVVLCVVLVHPDSVRSVVSCVVVVVDDDD

pLDDT: mean 81.05, std 13.86, range [37.31, 95.44]

Sequence (163 aa):
MELRRIAVELDLFLKMTDDVAQSEQLFELLSAFALNFDCPWIAYGPLASERAFKPNREGSVVMWNYPAEWQERYSRMGYAKIDPLIKKGRKEAGPFRWSEVYTDENITEDGRRVLDEAAIGTILGRSRNTIDFHLKNVMRKLDATSRTVAVVKALNLGIIEPP